Protein AF-B9I841-F1 (afdb_monomer_lite)

Sequence (81 aa):
MKLYFSEVTDLDTTQKKRSFRIYIDNNPPKSEPIIPPYGKVTEMLINYTASSNTSFSLVSTLDSTLPPLTMPWKSFLLAIL

Structure (mmCIF, N/CA/C/O backbone):
data_AF-B9I841-F1
#
_entry.id   AF-B9I841-F1
#
loop_
_atom_site.group_PDB
_atom_site.id
_atom_site.type_symbol
_atom_site.label_atom_id
_atom_site.label_alt_id
_atom_site.label_comp_id
_atom_site.label_asym_id
_atom_site.label_entity_id
_atom_site.label_seq_id
_atom_site.pdbx_PDB_ins_code
_atom_site.Cartn_x
_atom_site.Cartn_y
_atom_site.Cartn_z
_atom_site.occupancy
_atom_site.B_iso_or_equiv
_atom_site.auth_seq_id
_atom_site.auth_comp_id
_atom_site.auth_asym_id
_atom_site.auth_atom_id
_atom_site.pdbx_PDB_model_num
ATOM 1 N N . MET A 1 1 ? -1.695 -1.165 -15.867 1.00 77.19 1 MET A N 1
ATOM 2 C CA . MET A 1 1 ? -1.781 -2.194 -14.804 1.00 77.19 1 MET A CA 1
ATOM 3 C C . MET A 1 1 ? -2.839 -1.790 -13.790 1.00 77.19 1 MET A C 1
ATOM 5 O O . MET A 1 1 ? -2.917 -0.608 -13.478 1.00 77.19 1 MET A O 1
ATOM 9 N N . LYS A 1 2 ? -3.639 -2.737 -13.291 1.00 84.56 2 LYS A N 1
ATOM 10 C CA . LYS A 1 2 ? -4.622 -2.503 -12.223 1.00 84.56 2 LYS A CA 1
ATOM 11 C C . LYS A 1 2 ? -4.140 -3.147 -10.927 1.00 84.56 2 LYS A C 1
ATOM 13 O O . LYS A 1 2 ? -3.663 -4.278 -10.957 1.00 84.56 2 LYS A O 1
ATOM 18 N N . LEU A 1 3 ? -4.244 -2.425 -9.819 1.00 85.75 3 LEU A N 1
ATOM 19 C CA . LEU A 1 3 ? -3.900 -2.887 -8.477 1.00 85.75 3 LEU A CA 1
ATOM 20 C C . LEU A 1 3 ? -5.117 -2.749 -7.569 1.00 85.75 3 LEU A C 1
ATOM 22 O O . LEU A 1 3 ? -5.889 -1.804 -7.711 1.00 85.75 3 LEU A O 1
ATOM 26 N N . TYR A 1 4 ? -5.265 -3.674 -6.628 1.00 88.38 4 TYR A N 1
ATOM 27 C CA . TYR A 1 4 ? -6.402 -3.729 -5.718 1.00 88.38 4 TYR A CA 1
ATOM 28 C C . TYR A 1 4 ? -5.904 -3.821 -4.280 1.00 88.38 4 TYR A C 1
ATOM 30 O O . TYR A 1 4 ? -5.046 -4.652 -3.978 1.00 88.38 4 TYR A O 1
ATOM 38 N N . PHE A 1 5 ? -6.440 -2.982 -3.394 1.00 89.38 5 PHE A N 1
ATOM 39 C CA . PHE A 1 5 ? -6.042 -2.945 -1.985 1.00 89.38 5 PHE A CA 1
ATOM 40 C C . PHE A 1 5 ? -7.260 -2.947 -1.057 1.00 89.38 5 PHE A C 1
ATOM 42 O O . PHE A 1 5 ? -8.282 -2.335 -1.363 1.00 89.38 5 PHE A O 1
ATOM 49 N N . SER A 1 6 ? -7.133 -3.621 0.084 1.00 89.25 6 SER A N 1
ATOM 50 C CA . SER A 1 6 ? -8.128 -3.695 1.160 1.00 89.25 6 SER A CA 1
ATOM 51 C C . SER A 1 6 ? -7.403 -3.931 2.481 1.00 89.25 6 SER A C 1
ATOM 53 O O . SER A 1 6 ? -6.383 -4.623 2.498 1.00 89.25 6 SER A O 1
ATOM 55 N N . GLU A 1 7 ? -7.947 -3.424 3.585 1.00 89.38 7 GLU A N 1
ATOM 56 C CA . GLU A 1 7 ? -7.546 -3.840 4.936 1.00 89.38 7 GLU A CA 1
ATOM 57 C C . GLU A 1 7 ? -8.524 -4.875 5.511 1.00 89.38 7 GLU A C 1
ATOM 59 O O . GLU A 1 7 ? -9.715 -4.893 5.175 1.00 89.38 7 GLU A O 1
ATOM 64 N N . VAL A 1 8 ? -8.015 -5.711 6.420 1.00 86.31 8 VAL A N 1
ATOM 65 C CA . VAL A 1 8 ? -8.819 -6.645 7.222 1.00 86.31 8 VAL A CA 1
ATOM 66 C C . VAL A 1 8 ? -9.542 -5.906 8.347 1.00 86.31 8 VAL A C 1
ATOM 68 O O . VAL A 1 8 ? -8.993 -4.983 8.945 1.00 86.31 8 VAL A O 1
ATOM 71 N N . THR A 1 9 ? -10.764 -6.323 8.665 1.00 82.44 9 THR A N 1
ATOM 72 C CA . THR A 1 9 ? -11.615 -5.674 9.680 1.00 82.44 9 THR A CA 1
ATOM 73 C C . THR A 1 9 ? -11.196 -5.954 11.122 1.00 82.44 9 THR A C 1
ATOM 75 O O . THR A 1 9 ? -11.663 -5.269 12.023 1.00 82.44 9 THR A O 1
ATOM 78 N N . ASP A 1 10 ? -10.299 -6.917 11.343 1.00 81.94 10 ASP A N 1
ATOM 79 C CA . ASP A 1 10 ? -9.835 -7.327 12.678 1.00 81.94 10 ASP A CA 1
ATOM 80 C C . ASP A 1 10 ? -8.771 -6.380 13.269 1.00 81.94 10 ASP A C 1
ATOM 82 O O . ASP A 1 10 ? -8.255 -6.591 14.368 1.00 81.94 10 ASP A O 1
ATOM 86 N N . LEU A 1 11 ? -8.402 -5.330 12.532 1.00 80.94 11 LEU A N 1
ATOM 87 C CA . LEU A 1 11 ? -7.527 -4.266 13.011 1.00 80.94 11 LEU A CA 1
ATOM 88 C C . LEU A 1 11 ? -8.349 -3.169 13.694 1.00 80.94 11 LEU A C 1
ATOM 90 O O . LEU A 1 11 ? -9.459 -2.852 13.277 1.00 80.94 11 LEU A O 1
ATOM 94 N N . ASP A 1 12 ? -7.764 -2.530 14.709 1.00 82.94 12 ASP A N 1
ATOM 95 C CA . ASP A 1 12 ? -8.337 -1.319 15.299 1.00 82.94 12 ASP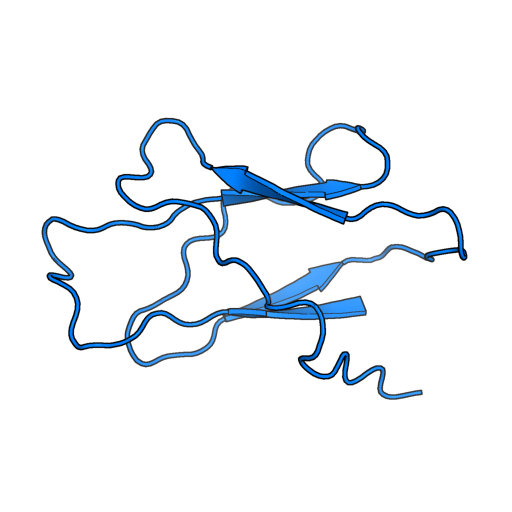 A CA 1
ATOM 96 C C . ASP A 1 12 ? -8.349 -0.184 14.265 1.00 82.94 12 ASP A C 1
ATOM 98 O O . ASP A 1 12 ? -7.355 0.516 14.071 1.00 82.94 12 ASP A O 1
ATOM 102 N N . THR A 1 13 ? -9.492 -0.007 13.608 1.00 78.50 13 THR A N 1
ATOM 103 C CA . THR A 1 13 ? -9.691 0.972 12.531 1.00 78.50 13 THR A CA 1
ATOM 104 C C . THR A 1 13 ? -9.560 2.430 12.981 1.00 78.50 13 THR A C 1
ATOM 106 O O . THR A 1 13 ? -9.415 3.311 12.134 1.00 78.50 13 THR A O 1
ATOM 109 N N . THR A 1 14 ? -9.587 2.699 14.292 1.00 80.00 14 THR A N 1
ATOM 110 C CA . THR A 1 14 ? -9.501 4.056 14.852 1.00 80.00 14 THR A CA 1
ATOM 111 C C . THR A 1 14 ? -8.065 4.490 15.134 1.00 80.00 14 THR A C 1
ATOM 113 O O . THR A 1 14 ? -7.752 5.675 15.034 1.00 80.00 14 THR A O 1
ATOM 116 N N . GLN A 1 15 ? -7.179 3.538 15.442 1.00 80.12 15 GLN A N 1
ATOM 117 C CA . GLN A 1 15 ? -5.774 3.803 15.785 1.00 80.12 15 GLN A CA 1
ATOM 118 C C . GLN A 1 15 ? -4.793 3.317 14.715 1.00 80.12 15 GLN A C 1
ATOM 120 O O . GLN A 1 15 ? -3.673 3.827 14.592 1.00 80.12 15 GLN A O 1
ATOM 125 N N . LYS A 1 16 ? -5.186 2.312 13.930 1.00 87.81 16 LYS A N 1
ATOM 126 C CA . LYS A 1 16 ? -4.340 1.718 12.901 1.00 87.81 16 LYS A CA 1
ATOM 127 C C . LYS A 1 16 ? -4.709 2.281 11.539 1.00 87.81 16 LYS A C 1
ATOM 129 O O . LYS A 1 16 ? -5.837 2.163 11.067 1.00 87.81 16 LYS A O 1
ATOM 134 N N . LYS A 1 17 ? -3.720 2.874 10.884 1.00 90.31 17 LYS A N 1
ATOM 135 C CA . LYS A 1 17 ? -3.821 3.452 9.553 1.00 90.31 17 LYS A CA 1
ATOM 136 C C . LYS A 1 17 ? -2.676 2.912 8.724 1.00 90.31 17 LYS A C 1
ATOM 138 O O . LYS A 1 17 ? -1.512 3.057 9.100 1.00 90.31 17 LYS A O 1
ATOM 143 N N . ARG A 1 18 ? -3.008 2.328 7.577 1.00 93.56 18 ARG A N 1
ATOM 144 C CA . ARG A 1 18 ? -2.027 2.046 6.539 1.00 93.56 18 ARG A CA 1
ATOM 145 C C . ARG A 1 18 ? -2.141 3.082 5.441 1.00 93.56 18 ARG A C 1
ATOM 147 O O . ARG A 1 18 ? -3.230 3.345 4.937 1.00 93.56 18 ARG A O 1
ATOM 154 N N . SER A 1 19 ? -1.010 3.669 5.092 1.00 95.00 19 SER A N 1
ATOM 155 C CA . SER A 1 19 ? -0.912 4.633 4.012 1.00 95.00 19 SER A CA 1
ATOM 156 C C . SER A 1 19 ? 0.448 4.498 3.342 1.00 95.00 19 SER A C 1
ATOM 158 O O . SER A 1 19 ? 1.486 4.495 4.006 1.00 95.00 19 SER A O 1
ATOM 160 N N . PHE A 1 20 ? 0.460 4.332 2.025 1.00 94.62 20 PHE A N 1
ATOM 161 C CA . PHE A 1 20 ? 1.692 4.136 1.261 1.00 94.62 20 PHE A CA 1
ATOM 162 C C . PHE A 1 20 ? 1.584 4.715 -0.148 1.00 94.62 20 PHE A C 1
ATOM 164 O O . PHE A 1 20 ? 0.496 4.987 -0.650 1.00 94.62 20 PHE A O 1
ATOM 171 N N . ARG A 1 21 ? 2.732 4.901 -0.796 1.00 93.50 21 ARG A N 1
ATOM 172 C CA . ARG A 1 21 ? 2.843 5.289 -2.204 1.00 93.50 21 ARG A CA 1
ATOM 173 C C . ARG A 1 21 ? 3.557 4.216 -3.008 1.00 93.50 21 ARG A C 1
ATOM 175 O O . ARG A 1 21 ? 4.331 3.429 -2.460 1.00 93.50 21 ARG A O 1
ATOM 182 N N . ILE A 1 22 ? 3.306 4.221 -4.311 1.00 90.81 22 ILE A N 1
ATOM 183 C CA . ILE A 1 22 ? 3.905 3.279 -5.256 1.00 90.81 22 ILE A CA 1
ATOM 184 C C . ILE A 1 22 ? 5.080 3.940 -5.960 1.00 90.81 22 ILE A C 1
ATOM 186 O O . ILE A 1 22 ? 4.930 4.997 -6.574 1.00 90.81 22 ILE A O 1
ATOM 190 N N . TYR A 1 23 ? 6.229 3.284 -5.903 1.00 90.88 23 TYR A N 1
ATOM 191 C CA . TYR A 1 23 ? 7.457 3.685 -6.570 1.00 90.88 23 TYR A CA 1
ATOM 192 C C . TYR A 1 23 ? 7.788 2.663 -7.655 1.00 90.88 23 TYR A C 1
ATOM 194 O O . TYR A 1 23 ? 7.596 1.459 -7.470 1.00 90.88 23 TYR A O 1
ATOM 202 N N . ILE A 1 24 ? 8.260 3.165 -8.796 1.00 89.25 24 ILE A N 1
ATOM 203 C CA . ILE A 1 24 ? 8.693 2.347 -9.930 1.00 89.25 24 ILE A CA 1
ATOM 204 C C . ILE A 1 24 ? 10.100 2.778 -10.320 1.00 89.25 24 ILE A C 1
ATOM 206 O O . ILE A 1 24 ? 10.312 3.958 -10.609 1.00 89.25 24 ILE A O 1
ATOM 210 N N . ASP A 1 25 ? 11.049 1.845 -10.331 1.00 87.81 25 ASP A N 1
ATOM 211 C CA . ASP A 1 25 ? 12.443 2.092 -10.735 1.00 87.81 25 ASP A CA 1
ATOM 212 C C . ASP A 1 25 ? 13.101 3.250 -9.966 1.00 87.81 25 ASP A C 1
ATOM 214 O O . ASP A 1 25 ? 13.815 4.07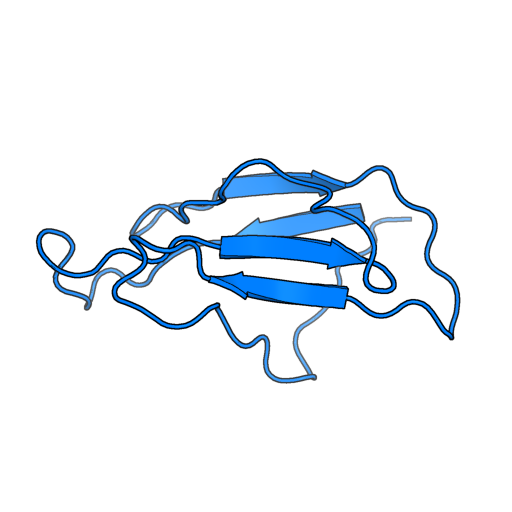3 -10.532 1.00 87.81 25 ASP A O 1
ATOM 218 N N . ASN A 1 26 ? 12.807 3.342 -8.662 1.00 80.25 26 ASN A N 1
ATOM 219 C CA . ASN A 1 26 ? 13.257 4.408 -7.752 1.00 80.25 26 ASN A CA 1
ATOM 220 C C . ASN A 1 26 ? 12.893 5.844 -8.186 1.00 80.25 26 ASN A C 1
ATOM 222 O O . ASN A 1 26 ? 13.427 6.811 -7.644 1.00 80.25 26 ASN A O 1
ATOM 226 N N . ASN A 1 27 ? 11.962 6.007 -9.128 1.00 87.56 27 ASN A N 1
ATOM 227 C CA . ASN A 1 27 ? 11.441 7.312 -9.527 1.00 87.56 27 ASN A CA 1
ATOM 228 C C . ASN A 1 27 ? 10.505 7.900 -8.461 1.00 87.56 27 ASN A C 1
ATOM 230 O O . ASN A 1 27 ? 10.013 7.157 -7.608 1.00 87.56 27 ASN A O 1
ATOM 234 N N . PRO A 1 28 ? 10.180 9.207 -8.539 1.00 89.56 28 PRO A N 1
ATOM 235 C CA . PRO A 1 28 ? 9.127 9.801 -7.725 1.00 89.56 28 PRO A CA 1
ATOM 236 C C . PRO A 1 28 ? 7.833 8.975 -7.756 1.00 89.56 28 PRO A C 1
ATOM 238 O O . PRO A 1 28 ? 7.548 8.308 -8.763 1.00 89.56 28 PRO A O 1
ATOM 241 N N . PRO A 1 29 ? 7.045 9.017 -6.670 1.00 89.06 29 PRO A N 1
ATOM 242 C CA . PRO A 1 29 ? 5.886 8.158 -6.527 1.00 89.06 29 PRO A CA 1
ATOM 243 C C . PRO A 1 29 ? 4.907 8.358 -7.685 1.00 89.06 29 PRO A C 1
ATOM 245 O O . PRO A 1 29 ? 4.601 9.479 -8.085 1.00 89.06 29 PRO A O 1
ATOM 248 N N . LYS A 1 30 ? 4.397 7.248 -8.214 1.00 87.56 30 LYS A N 1
ATOM 249 C CA . LYS A 1 30 ? 3.417 7.221 -9.310 1.00 87.56 30 LYS A CA 1
ATOM 250 C C . LYS A 1 30 ? 1.978 7.381 -8.819 1.00 87.56 30 LYS A C 1
ATOM 252 O O . LYS A 1 30 ? 1.047 7.259 -9.609 1.00 87.56 30 LYS A O 1
ATOM 257 N N . SER A 1 31 ? 1.801 7.608 -7.521 1.00 87.94 31 SER A N 1
ATOM 258 C CA . SER A 1 31 ? 0.509 7.684 -6.857 1.00 87.94 31 SER A CA 1
ATOM 259 C C . SER A 1 31 ? 0.495 8.786 -5.804 1.00 87.94 31 SER A C 1
ATOM 261 O O . SER A 1 31 ? 1.495 9.034 -5.122 1.00 87.94 31 SER A O 1
ATOM 263 N N . GLU A 1 32 ? -0.688 9.349 -5.585 1.00 92.00 32 GLU A N 1
ATOM 264 C CA . GLU A 1 32 ? -1.018 9.931 -4.287 1.00 92.00 32 GLU A CA 1
ATOM 265 C C . GLU A 1 32 ? -0.982 8.852 -3.186 1.00 92.00 32 GLU A C 1
ATOM 267 O O . GLU A 1 32 ? -0.938 7.653 -3.498 1.00 92.00 32 GLU A O 1
ATOM 272 N N . PRO A 1 33 ? -0.952 9.234 -1.894 1.00 93.81 33 PRO A N 1
ATOM 273 C CA . PRO A 1 33 ? -1.095 8.285 -0.799 1.00 93.81 33 PRO A CA 1
ATOM 274 C C . PRO A 1 33 ? -2.319 7.385 -0.978 1.00 93.81 33 PRO A C 1
ATOM 276 O O . PRO A 1 33 ? -3.449 7.855 -1.099 1.00 93.81 33 PRO A O 1
ATOM 279 N N . ILE A 1 34 ? -2.084 6.079 -0.968 1.00 92.94 34 ILE A N 1
ATOM 280 C CA . ILE A 1 34 ? -3.123 5.061 -1.020 1.00 92.94 34 ILE A CA 1
ATOM 281 C C . ILE A 1 34 ? -3.446 4.679 0.413 1.00 92.94 34 ILE A C 1
ATOM 283 O O . ILE A 1 34 ? -2.575 4.204 1.141 1.00 92.94 34 ILE A O 1
ATOM 287 N N . ILE A 1 35 ? -4.708 4.861 0.790 1.00 93.44 35 ILE A N 1
ATOM 288 C CA . ILE A 1 35 ? -5.258 4.421 2.070 1.00 93.44 35 ILE A CA 1
ATOM 289 C C . ILE A 1 35 ? -6.246 3.298 1.750 1.00 93.44 35 ILE A C 1
ATOM 291 O O . ILE A 1 35 ? -7.348 3.584 1.271 1.00 93.44 35 ILE A O 1
ATOM 295 N N . PRO A 1 36 ? -5.867 2.021 1.933 1.00 92.19 36 PRO A N 1
ATOM 296 C CA . PRO A 1 36 ? -6.778 0.923 1.667 1.00 92.19 36 PRO A CA 1
ATOM 297 C C . PRO A 1 36 ? -7.957 0.974 2.651 1.00 92.19 36 PRO A C 1
ATOM 299 O O . PRO A 1 36 ? -7.747 1.162 3.851 1.00 92.19 36 PRO A O 1
ATOM 302 N N . PRO A 1 37 ? -9.203 0.836 2.175 1.00 90.75 37 PRO A N 1
ATOM 303 C CA . PRO A 1 37 ? -10.353 0.872 3.061 1.00 90.75 37 PRO A CA 1
ATOM 304 C C . PRO A 1 37 ? -10.519 -0.459 3.809 1.00 90.75 37 PRO A C 1
ATOM 306 O O . PRO A 1 37 ? -10.190 -1.532 3.304 1.00 90.75 37 PRO A O 1
ATOM 309 N N . TYR A 1 38 ? -11.069 -0.391 5.020 1.00 89.88 38 TYR A N 1
ATOM 310 C CA . TYR A 1 38 ? -11.416 -1.569 5.815 1.00 89.88 38 TYR A CA 1
ATOM 311 C C . TYR A 1 38 ? -12.661 -2.263 5.257 1.00 89.88 38 TYR A C 1
ATOM 313 O O . TYR A 1 38 ? -13.692 -1.617 5.050 1.00 89.88 38 TYR A O 1
ATOM 321 N N . GLY A 1 39 ? -12.570 -3.574 5.010 1.00 85.81 39 GLY A N 1
ATOM 322 C CA . GLY A 1 39 ? -13.697 -4.387 4.530 1.00 85.81 39 GLY A CA 1
ATOM 323 C C . GLY A 1 39 ? -14.225 -4.002 3.139 1.00 85.81 39 GLY A C 1
ATOM 324 O O . GLY A 1 39 ? -15.321 -4.413 2.762 1.00 85.81 39 GLY A O 1
ATOM 325 N N . LYS A 1 40 ? -13.476 -3.193 2.380 1.00 88.69 40 LYS A N 1
ATOM 326 C CA . LYS A 1 40 ? -13.799 -2.757 1.014 1.00 88.69 40 LYS A CA 1
ATOM 327 C C . LYS A 1 40 ? -12.538 -2.789 0.159 1.00 88.69 40 LYS A C 1
ATOM 329 O O . LYS A 1 40 ? -11.430 -2.736 0.676 1.00 88.69 40 LYS A O 1
ATOM 334 N N . VAL A 1 41 ? -12.710 -2.805 -1.159 1.00 88.44 41 VAL A N 1
ATOM 335 C CA . VAL A 1 41 ? -11.596 -2.782 -2.114 1.00 88.44 41 VAL A CA 1
ATOM 336 C C 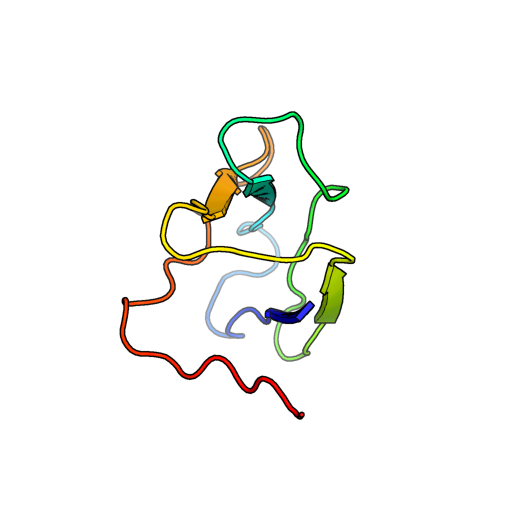. VAL A 1 41 ? -11.484 -1.401 -2.751 1.00 88.44 41 VAL A C 1
ATOM 338 O O . VAL A 1 41 ? -12.490 -0.818 -3.150 1.00 88.44 41 VAL A O 1
ATOM 341 N N . THR A 1 42 ? -10.258 -0.898 -2.875 1.00 87.81 42 THR A N 1
ATOM 342 C CA . THR A 1 42 ? -9.930 0.233 -3.750 1.00 87.81 42 THR A CA 1
ATOM 343 C C . THR A 1 42 ? -9.160 -0.262 -4.972 1.00 87.81 42 THR A C 1
ATOM 345 O O . THR A 1 42 ? -8.224 -1.053 -4.835 1.00 87.81 42 THR A O 1
ATOM 348 N N . GLU A 1 43 ? -9.578 0.172 -6.163 1.00 88.69 43 GLU A N 1
ATOM 349 C CA . GLU A 1 43 ? -8.884 -0.080 -7.430 1.00 88.69 43 GLU A CA 1
ATOM 350 C C . GLU A 1 43 ? -7.979 1.107 -7.756 1.00 88.69 43 GLU A C 1
ATOM 352 O O . GLU A 1 43 ? -8.398 2.263 -7.701 1.00 88.69 43 GLU A O 1
ATOM 357 N N . MET A 1 44 ? -6.747 0.814 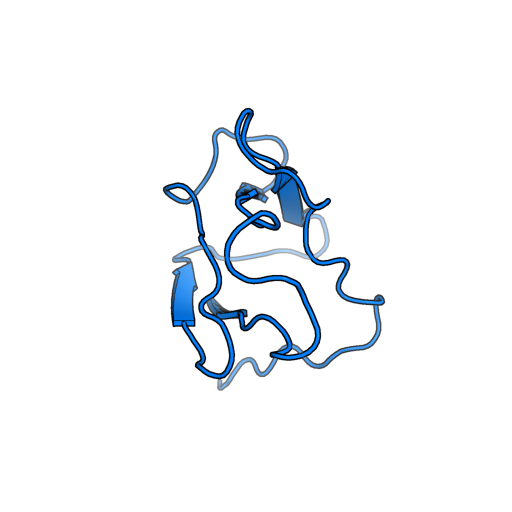-8.160 1.00 84.88 44 MET A N 1
ATOM 358 C CA . MET A 1 44 ? -5.815 1.799 -8.676 1.00 84.88 44 MET A CA 1
ATOM 359 C C . MET A 1 44 ? -5.327 1.402 -10.066 1.00 84.88 44 MET A C 1
ATOM 361 O O . MET A 1 44 ? -4.773 0.320 -10.269 1.00 84.88 44 MET A O 1
ATOM 365 N N . LEU A 1 45 ? -5.466 2.327 -11.013 1.00 86.38 45 LEU A N 1
ATOM 366 C CA . LEU A 1 45 ? -4.889 2.199 -12.342 1.00 86.38 45 LEU A CA 1
ATOM 367 C C . LEU A 1 45 ? -3.517 2.879 -12.387 1.00 86.38 45 LEU A C 1
ATOM 369 O O . LEU A 1 45 ? -3.392 4.070 -12.112 1.00 86.38 45 LEU A O 1
ATOM 373 N N . ILE A 1 46 ? -2.493 2.124 -12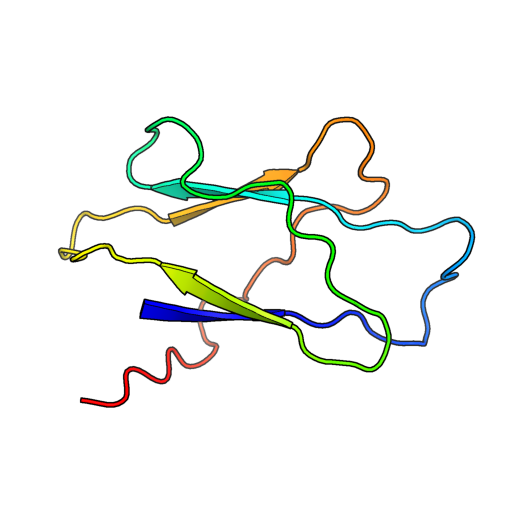.777 1.00 83.44 46 ILE A N 1
ATOM 374 C CA . ILE A 1 46 ? -1.166 2.649 -13.096 1.00 83.44 46 ILE A CA 1
ATOM 375 C C . ILE A 1 46 ? -0.941 2.524 -14.598 1.00 83.44 46 ILE A C 1
ATOM 377 O O . ILE A 1 46 ? -0.861 1.414 -15.141 1.00 83.44 46 ILE A O 1
ATOM 381 N N . ASN A 1 47 ? -0.778 3.669 -15.255 1.00 85.19 47 ASN A N 1
ATOM 382 C CA . ASN A 1 47 ? -0.383 3.750 -16.657 1.00 85.19 47 ASN A CA 1
ATOM 383 C C . ASN A 1 47 ? 1.142 3.643 -16.759 1.00 85.19 47 ASN A C 1
ATOM 385 O O . ASN A 1 47 ? 1.849 4.646 -16.819 1.00 85.19 47 ASN A O 1
ATOM 389 N N . TYR A 1 48 ? 1.641 2.409 -16.718 1.00 84.06 48 TYR A N 1
ATOM 390 C CA . TYR A 1 48 ? 3.058 2.095 -16.869 1.00 84.06 48 TYR A CA 1
ATOM 391 C C . TYR A 1 48 ? 3.234 0.789 -17.640 1.00 84.06 48 TYR A C 1
ATOM 393 O O . TYR A 1 48 ? 2.523 -0.186 -17.379 1.00 84.06 48 TYR A O 1
ATOM 401 N N . THR A 1 49 ? 4.199 0.776 -18.555 1.00 84.62 49 THR A N 1
ATOM 402 C CA . THR A 1 49 ? 4.629 -0.425 -19.273 1.00 84.62 49 THR A CA 1
ATOM 403 C C . THR A 1 49 ? 5.857 -0.976 -18.566 1.00 84.62 49 THR A C 1
ATOM 405 O O . THR A 1 49 ? 6.909 -0.346 -18.584 1.00 84.62 49 THR A O 1
ATOM 408 N N . ALA A 1 50 ? 5.707 -2.124 -17.910 1.00 84.25 50 ALA A N 1
ATOM 409 C CA . ALA A 1 50 ? 6.800 -2.776 -17.201 1.00 84.25 50 ALA A CA 1
ATOM 410 C C . ALA A 1 50 ? 7.639 -3.656 -18.140 1.00 84.25 50 ALA A C 1
ATOM 412 O O . ALA A 1 50 ? 7.118 -4.254 -19.083 1.00 84.25 50 ALA A O 1
ATOM 413 N N . SER A 1 51 ? 8.925 -3.778 -17.832 1.00 85.50 51 SER A N 1
ATOM 414 C CA . SER A 1 51 ? 9.875 -4.728 -18.412 1.00 85.50 51 SER A CA 1
ATOM 415 C C . SER A 1 51 ? 10.425 -5.658 -17.325 1.00 85.50 51 SER A C 1
ATOM 417 O O . SER A 1 51 ? 10.145 -5.492 -16.139 1.00 85.50 51 SER A O 1
ATOM 419 N N . SER A 1 52 ? 11.218 -6.662 -17.705 1.00 86.00 52 SER A N 1
ATOM 420 C CA . SER A 1 52 ? 11.759 -7.661 -16.767 1.00 86.00 52 SER A CA 1
ATOM 421 C C . SER A 1 52 ? 12.661 -7.082 -15.669 1.00 86.00 52 SER A C 1
ATOM 423 O O . SER A 1 52 ? 12.873 -7.729 -14.650 1.00 86.00 52 SER A O 1
ATOM 425 N N . ASN A 1 53 ? 13.203 -5.881 -15.874 1.00 86.75 53 ASN A N 1
ATOM 426 C CA . ASN A 1 53 ? 14.015 -5.141 -14.909 1.00 86.75 53 ASN A CA 1
ATOM 427 C C . ASN A 1 53 ? 13.223 -4.078 -14.130 1.00 86.75 53 ASN A C 1
ATOM 429 O O . ASN A 1 53 ? 13.822 -3.383 -13.312 1.00 86.75 53 ASN A O 1
ATOM 433 N N . THR A 1 54 ? 11.916 -3.933 -14.373 1.00 85.00 54 THR A N 1
ATOM 434 C CA . THR A 1 54 ? 11.092 -2.977 -13.634 1.00 85.00 54 THR A CA 1
ATOM 435 C C . THR A 1 54 ? 10.929 -3.433 -12.190 1.00 85.00 54 THR A C 1
ATOM 437 O O . THR A 1 54 ? 10.475 -4.544 -11.913 1.00 85.00 54 THR A O 1
ATOM 440 N N . SER A 1 55 ? 11.251 -2.5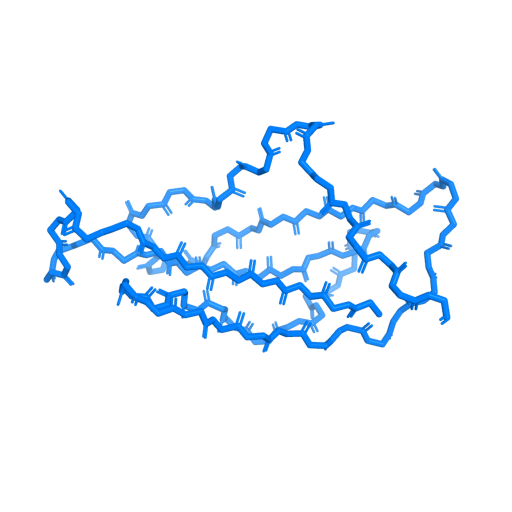41 -11.263 1.00 87.06 55 SER A N 1
ATOM 441 C CA . SER A 1 55 ? 11.076 -2.740 -9.827 1.00 87.06 55 SER A CA 1
ATOM 442 C C . SER A 1 55 ? 9.865 -1.964 -9.323 1.00 87.06 55 SER A C 1
ATOM 444 O O . SER A 1 55 ? 9.696 -0.787 -9.634 1.00 87.06 55 SER A O 1
ATOM 446 N N . PHE A 1 56 ? 9.030 -2.624 -8.522 1.00 86.88 56 PHE A N 1
ATOM 447 C CA . PHE A 1 56 ? 7.894 -2.010 -7.842 1.00 86.88 56 PHE A CA 1
ATOM 448 C C . PHE A 1 56 ? 8.128 -2.044 -6.340 1.00 86.88 56 PHE A C 1
ATOM 450 O O . PHE A 1 56 ? 8.434 -3.098 -5.780 1.00 86.88 56 PHE A O 1
ATOM 457 N N . SER A 1 57 ? 7.939 -0.909 -5.679 1.00 88.31 57 SER A N 1
ATOM 458 C CA . SER A 1 57 ? 8.021 -0.820 -4.225 1.00 88.31 57 SER A CA 1
ATOM 459 C C . SER A 1 57 ? 6.857 -0.021 -3.653 1.00 88.31 57 SER A C 1
ATOM 461 O O . SER A 1 57 ? 6.382 0.958 -4.230 1.00 88.31 57 SER A O 1
ATOM 463 N N . LEU A 1 58 ? 6.373 -0.484 -2.501 1.00 91.19 58 LEU A N 1
ATOM 464 C CA . LEU A 1 58 ? 5.379 0.210 -1.695 1.00 91.19 58 LEU A CA 1
ATOM 465 C C . LEU A 1 58 ? 6.107 0.836 -0.514 1.00 91.19 58 LEU A C 1
ATOM 467 O O . LEU A 1 58 ? 6.792 0.133 0.228 1.00 91.19 58 LEU A O 1
ATOM 471 N N . VAL A 1 59 ? 5.973 2.147 -0.349 1.00 92.38 59 VAL A N 1
ATOM 472 C CA . VAL A 1 59 ? 6.692 2.902 0.685 1.00 92.38 59 VAL A CA 1
ATOM 473 C C . VAL A 1 59 ? 5.685 3.639 1.553 1.00 92.38 59 VAL A C 1
ATOM 475 O O . VAL A 1 59 ? 4.832 4.356 1.030 1.00 92.38 59 VAL A O 1
ATOM 478 N N . SER A 1 60 ? 5.775 3.458 2.872 1.00 95.00 60 SER A N 1
ATOM 479 C CA . SER A 1 60 ? 4.867 4.094 3.831 1.00 95.00 60 SER A CA 1
ATOM 480 C C . SER A 1 60 ? 4.937 5.615 3.757 1.00 95.00 60 SER A C 1
ATOM 482 O O . SER A 1 60 ? 6.010 6.195 3.582 1.00 95.00 60 SER A O 1
ATOM 484 N N . THR A 1 61 ? 3.796 6.272 3.943 1.00 95.62 61 THR A N 1
ATOM 485 C CA . THR A 1 61 ? 3.776 7.703 4.254 1.00 95.62 61 THR A CA 1
ATOM 486 C C . THR A 1 61 ? 4.137 7.940 5.719 1.00 95.62 61 THR A C 1
ATOM 488 O O . THR A 1 61 ? 4.085 7.026 6.542 1.00 95.62 61 THR A O 1
ATOM 491 N N . LEU A 1 62 ? 4.501 9.183 6.046 1.00 94.94 62 LEU A N 1
ATOM 492 C CA . LEU A 1 62 ? 4.959 9.573 7.384 1.00 94.94 62 LEU A CA 1
ATOM 493 C C . LEU A 1 62 ? 3.916 9.317 8.486 1.00 94.94 62 LEU A C 1
ATOM 495 O O . LEU A 1 62 ? 4.274 9.043 9.623 1.00 94.94 62 LEU A O 1
ATOM 499 N N . ASP A 1 63 ? 2.633 9.402 8.145 1.00 92.94 63 ASP A N 1
ATOM 500 C CA . ASP A 1 63 ? 1.491 9.235 9.046 1.00 92.94 63 ASP A CA 1
ATOM 501 C C . ASP A 1 63 ? 0.934 7.798 9.079 1.00 92.94 63 ASP A C 1
ATOM 503 O O . ASP A 1 63 ? -0.108 7.549 9.688 1.00 92.94 63 ASP A O 1
ATOM 507 N N . SER A 1 64 ? 1.592 6.848 8.408 1.00 94.44 64 SER A N 1
ATOM 508 C CA . SER A 1 64 ? 1.199 5.439 8.444 1.00 94.44 64 SER A CA 1
ATOM 509 C C . SER A 1 64 ? 1.652 4.796 9.753 1.00 94.44 64 SER A C 1
ATOM 511 O O . SER A 1 64 ? 2.841 4.781 10.065 1.00 94.44 64 SER A O 1
ATOM 513 N N . THR A 1 65 ? 0.719 4.206 10.499 1.00 94.06 65 THR A N 1
ATOM 514 C CA . THR A 1 65 ? 1.010 3.456 11.735 1.00 94.06 65 THR A CA 1
ATOM 515 C C . THR A 1 65 ? 1.212 1.961 11.478 1.00 94.06 65 THR A C 1
ATOM 517 O O . THR A 1 65 ? 1.657 1.224 12.356 1.00 94.06 65 THR A O 1
ATOM 520 N N . LEU A 1 66 ? 0.921 1.509 10.255 1.00 91.75 66 LEU A N 1
ATOM 521 C CA . LEU A 1 66 ? 1.175 0.157 9.767 1.00 91.75 66 LEU A CA 1
ATOM 522 C C . LEU A 1 66 ? 2.231 0.166 8.642 1.00 91.75 66 LEU A C 1
ATOM 524 O O . LEU A 1 66 ? 2.322 1.151 7.900 1.00 91.75 66 LEU A O 1
ATOM 528 N N . PRO A 1 67 ? 3.021 -0.915 8.470 1.00 91.19 67 PRO A N 1
ATOM 529 C CA . PRO A 1 67 ? 3.948 -1.040 7.338 1.00 91.19 67 PRO A CA 1
ATOM 530 C C . PRO A 1 67 ? 3.185 -1.075 5.999 1.00 91.19 67 PRO A C 1
ATOM 532 O O . PRO A 1 67 ? 1.969 -1.238 6.003 1.00 91.19 67 PRO A O 1
ATOM 535 N N . PRO A 1 68 ? 3.821 -0.971 4.826 1.00 88.56 68 PRO A N 1
ATOM 536 C CA . PRO A 1 68 ? 3.134 -1.215 3.557 1.00 88.56 68 PRO A CA 1
ATOM 537 C C . PRO A 1 68 ? 2.641 -2.666 3.484 1.00 88.56 68 PRO A C 1
ATOM 539 O O . PRO A 1 68 ? 3.183 -3.544 4.159 1.00 88.56 68 PRO A O 1
ATOM 542 N N . LEU A 1 69 ? 1.607 -2.934 2.681 1.00 81.75 69 LEU A N 1
ATOM 543 C CA . LEU A 1 69 ? 1.176 -4.313 2.449 1.00 81.75 69 LEU A CA 1
ATOM 544 C C . LEU A 1 69 ? 2.304 -5.055 1.732 1.00 81.75 69 LEU A C 1
ATOM 546 O O . LEU A 1 69 ? 2.653 -4.726 0.601 1.00 81.75 69 LEU A O 1
ATOM 550 N N . THR A 1 70 ? 2.883 -6.058 2.380 1.00 65.56 70 THR A N 1
ATOM 551 C CA . THR A 1 70 ? 3.771 -6.986 1.695 1.00 65.56 70 THR A CA 1
ATOM 552 C C . THR A 1 70 ? 2.888 -7.931 0.899 1.00 65.56 70 THR A C 1
ATOM 554 O O . THR A 1 70 ? 2.156 -8.739 1.459 1.00 65.56 70 THR A O 1
ATOM 557 N N . MET A 1 71 ? 2.925 -7.823 -0.426 1.00 56.22 71 MET A N 1
ATOM 558 C CA . MET A 1 71 ? 2.455 -8.926 -1.255 1.00 56.22 71 MET A CA 1
ATOM 559 C C . MET A 1 71 ? 3.488 -10.041 -1.065 1.00 56.22 71 MET A C 1
ATOM 561 O O . MET A 1 71 ? 4.631 -9.847 -1.494 1.00 56.22 71 MET A O 1
ATOM 565 N N . PRO A 1 72 ? 3.181 -11.176 -0.400 1.00 46.41 72 PRO A N 1
ATOM 566 C CA . PRO A 1 72 ? 4.071 -12.321 -0.499 1.00 46.41 72 PRO A CA 1
ATOM 567 C C . PRO A 1 72 ? 4.213 -12.606 -1.993 1.00 46.41 72 PRO A C 1
ATOM 569 O O . PRO A 1 72 ? 3.221 -12.565 -2.722 1.00 46.41 72 PRO A O 1
ATOM 572 N N . TRP A 1 73 ? 5.441 -12.833 -2.457 1.00 46.25 73 TRP A N 1
ATOM 573 C CA . TRP A 1 73 ? 5.867 -12.858 -3.867 1.00 46.25 73 TRP A CA 1
ATOM 574 C C . TRP A 1 73 ? 5.216 -13.956 -4.740 1.00 46.25 73 TRP A C 1
ATOM 576 O O . TRP A 1 73 ? 5.727 -14.328 -5.792 1.00 46.25 73 TRP A O 1
ATOM 586 N N . LYS A 1 74 ? 4.071 -14.486 -4.308 1.00 36.03 74 LYS A N 1
ATOM 587 C CA . LYS A 1 74 ? 3.194 -15.421 -4.992 1.00 36.03 74 LYS A CA 1
ATOM 588 C C . LYS A 1 74 ? 1.731 -15.051 -4.716 1.00 36.03 74 LYS A C 1
ATOM 590 O O . LYS A 1 74 ? 1.012 -15.755 -4.015 1.00 36.03 74 LYS A O 1
ATOM 595 N N . SER A 1 75 ? 1.289 -13.910 -5.228 1.00 41.25 75 SER A N 1
ATOM 596 C CA . SER A 1 75 ? -0.130 -13.545 -5.293 1.00 41.25 75 SER A CA 1
ATOM 597 C C . SER A 1 75 ? -0.392 -12.908 -6.653 1.00 41.25 75 SER A C 1
ATOM 599 O O . SER A 1 75 ? 0.346 -12.030 -7.090 1.00 41.25 75 SER A O 1
ATOM 601 N N . PHE A 1 76 ? -1.363 -13.474 -7.365 1.00 39.84 76 PHE A N 1
ATOM 602 C CA . PHE A 1 76 ? -1.609 -13.305 -8.794 1.00 39.84 76 PHE A CA 1
ATOM 603 C C . PHE A 1 76 ? -1.719 -11.836 -9.226 1.00 39.84 76 PHE A C 1
ATOM 605 O O . PHE A 1 76 ? -2.605 -11.109 -8.782 1.00 39.84 76 PHE A O 1
ATOM 612 N N . LEU A 1 77 ? -0.872 -11.435 -10.178 1.00 43.66 77 LEU A N 1
ATOM 613 C CA . LEU A 1 77 ? -1.140 -10.299 -11.050 1.00 43.66 77 LEU A CA 1
ATOM 614 C C . LEU A 1 77 ? -2.199 -10.758 -12.062 1.00 43.66 77 LEU A C 1
ATOM 616 O O . LEU A 1 77 ? -1.868 -11.481 -13.001 1.00 43.66 77 LEU A O 1
ATOM 620 N N . LEU A 1 78 ? -3.468 -10.379 -11.891 1.00 41.34 78 LEU A N 1
ATOM 621 C CA . LEU A 1 78 ? -4.435 -10.535 -12.977 1.00 41.34 78 LEU A CA 1
ATOM 622 C C . LEU A 1 78 ? -4.210 -9.394 -13.979 1.00 41.34 78 LEU A C 1
ATOM 624 O O . LEU A 1 78 ? -4.863 -8.353 -13.936 1.00 41.34 78 LEU A O 1
ATOM 628 N N . ALA A 1 79 ? -3.231 -9.586 -14.862 1.00 38.22 79 ALA A N 1
ATOM 629 C CA . ALA A 1 79 ? -3.189 -8.881 -16.131 1.00 38.22 79 ALA A CA 1
ATOM 630 C C . ALA A 1 79 ? -4.313 -9.466 -16.996 1.00 38.22 79 ALA A C 1
ATOM 632 O O . ALA A 1 79 ? -4.185 -10.571 -17.514 1.00 38.22 79 ALA A O 1
ATOM 633 N N . ILE A 1 80 ? -5.444 -8.768 -17.096 1.00 34.41 80 ILE A N 1
ATOM 634 C CA . ILE A 1 80 ? -6.396 -9.047 -18.173 1.00 34.41 80 ILE A CA 1
ATOM 635 C C . ILE A 1 80 ? -5.756 -8.465 -19.440 1.00 34.41 80 ILE A C 1
ATOM 637 O O . ILE A 1 80 ? -5.502 -7.258 -19.485 1.00 34.41 80 ILE A O 1
ATOM 641 N N . LEU A 1 81 ? -5.403 -9.360 -20.371 1.00 43.75 81 LEU A N 1
ATOM 642 C CA . LEU A 1 81 ? -4.968 -9.056 -21.740 1.00 43.75 81 LEU A CA 1
ATOM 643 C C . LEU A 1 81 ? -6.105 -8.407 -22.535 1.00 43.75 81 LEU A C 1
ATOM 645 O O . LEU A 1 81 ? -7.264 -8.842 -22.344 1.00 43.75 81 LEU A O 1
#

Organism: Populus trichocarpa (NCBI:txid3694)

Foldseek 3Di:
DKDKAADEPPDPPVPAWFWWFKDKPNDPTQDDIDTHYYPDMDMDDGPDDDDPPIDIDIATDPPGPDGHDDPPPDDDDPPPD

pLDDT: mean 81.63, std 16.37, range [34.41, 95.62]

InterPro domains:
  IPR024788 Malectin-like domain [PF12819] (2-69)

Secondary structure (DSSP, 8-state):
-EEEE-B-TTS-TTT----EEEEETTPSPSSSPB-PPBTS-EEEE------TT--EEEEE-TT-SS------S-S------

Radius of gyration: 13.26 Å; chains: 1; bounding box: 28×25×38 Å